Protein AF-A0A1B7MMF0-F1 (afdb_monomer)

pLDDT: mean 87.64, std 9.45, range [53.72, 97.94]

Sequence (79 aa):
IFHAFGHQWPCQIVYHPRKCVGFGLSDGEGCEHFCSAIKPLIPSLRVSGYNQRIFVIDEQVRHLDNKSIPAFGHWLWRR

Mean predicted aligned error: 6.04 Å

Foldseek 3Di:
DVCCVVDDPVSCVVVQLVVDPPSVPDRCVVVVVVCVQCVVCVVVLVPDDPVVNVVVNVVSVVVVVVVVVVVVVVVVVVD

Organism: NCBI:txid1314800

Solvent-accessible surface area (backbone atoms only — not comparable to full-atom values): 4702 Å² total; per-resi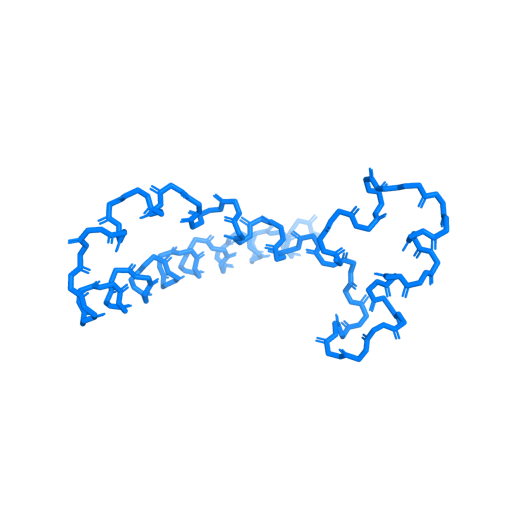due (Å²): 92,86,58,22,85,77,45,61,71,71,46,30,71,76,38,28,37,74,79,43,88,91,39,80,83,34,85,52,60,71,55,51,54,49,53,60,72,52,52,80,48,50,75,66,42,72,79,44,55,72,69,58,38,53,51,54,52,52,51,52,51,53,54,51,50,67,55,46,55,59,53,49,53,55,56,66,62,75,107

InterPro domains:
  IPR040521 Kyakuja-Dileera-Zisupton transposase [PF18758] (2-65)

Secondary structure (DSSP, 8-state):
-TTGGGS-HHHHHHS-GGGSTTSTT--SHHHHHHHHHHGGGHHHHHSS-HHHHHHHHHHHHHHHHHHHHHHHHHHHTT-

Structure (mmCIF, N/CA/C/O backbone):
data_AF-A0A1B7MMF0-F1
#
_entry.id   AF-A0A1B7MMF0-F1
#
loop_
_atom_site.group_PDB
_atom_site.id
_atom_site.type_symbol
_atom_si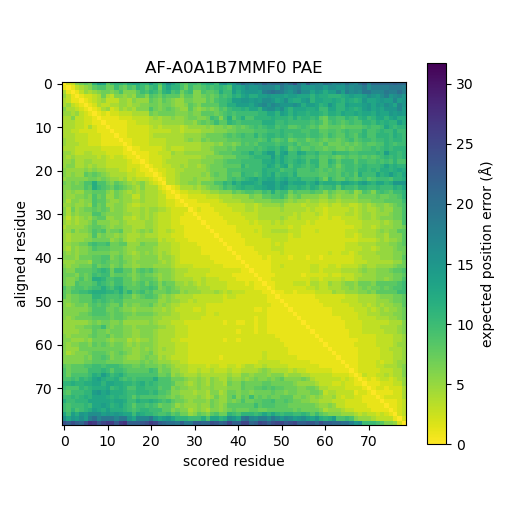te.label_atom_id
_atom_site.label_alt_id
_atom_site.label_comp_id
_atom_site.label_asym_id
_atom_site.label_entity_id
_atom_site.label_seq_id
_atom_site.pdbx_PDB_ins_code
_atom_site.Cartn_x
_atom_site.Car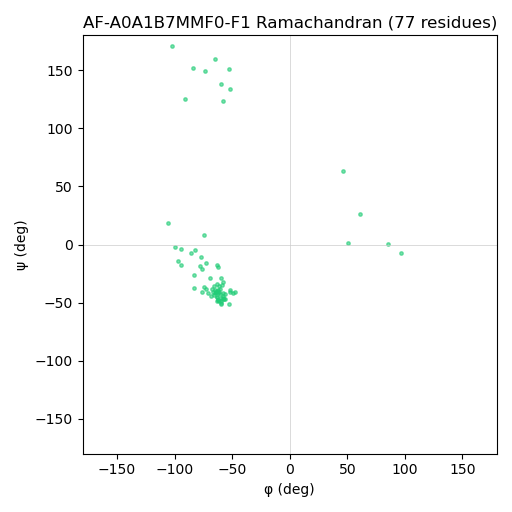tn_y
_atom_site.Cartn_z
_atom_site.occupancy
_atom_site.B_iso_or_equiv
_atom_site.auth_seq_id
_atom_site.auth_comp_id
_atom_site.auth_asym_id
_atom_site.auth_atom_id
_atom_site.pdbx_PDB_model_num
ATOM 1 N N . ILE A 1 1 ? 4.128 -14.011 -0.414 1.00 58.66 1 ILE A N 1
ATOM 2 C CA . ILE A 1 1 ? 4.580 -13.387 -1.684 1.00 58.66 1 ILE A CA 1
ATOM 3 C C . ILE A 1 1 ? 5.428 -12.165 -1.363 1.00 58.66 1 ILE A C 1
ATOM 5 O O . ILE A 1 1 ? 6.570 -12.143 -1.795 1.00 58.66 1 ILE A O 1
ATOM 9 N N . PHE A 1 2 ? 4.952 -11.247 -0.507 1.00 60.12 2 PHE A N 1
ATOM 10 C CA . PHE A 1 2 ? 5.847 -10.335 0.225 1.00 60.12 2 PHE A CA 1
ATOM 11 C C . PHE A 1 2 ? 6.938 -11.132 0.926 1.00 60.12 2 PHE A C 1
ATOM 13 O O . PHE A 1 2 ? 6.629 -12.170 1.521 1.00 60.12 2 PHE A O 1
ATOM 20 N N . HIS A 1 3 ? 8.181 -10.678 0.813 1.00 66.19 3 HIS A N 1
ATOM 21 C CA . HIS A 1 3 ? 9.359 -11.379 1.310 1.00 66.19 3 HIS A CA 1
ATOM 22 C C . HIS A 1 3 ? 9.598 -12.764 0.688 1.00 66.19 3 HIS A C 1
ATOM 24 O O . HIS A 1 3 ? 10.241 -13.597 1.323 1.00 66.19 3 HIS A O 1
ATOM 30 N N . ALA A 1 4 ? 9.136 -13.052 -0.541 1.00 68.00 4 ALA A N 1
ATOM 31 C CA . ALA A 1 4 ? 9.513 -14.299 -1.226 1.00 68.00 4 ALA A CA 1
ATOM 32 C C . ALA A 1 4 ? 11.040 -14.497 -1.188 1.00 68.00 4 ALA A C 1
ATOM 34 O O . ALA A 1 4 ? 11.509 -15.577 -0.838 1.00 68.00 4 ALA A O 1
ATOM 35 N N . PHE A 1 5 ? 11.790 -13.414 -1.412 1.00 72.81 5 PHE A N 1
ATOM 36 C CA . PHE A 1 5 ? 13.251 -13.358 -1.322 1.00 72.81 5 PHE A CA 1
ATOM 37 C C . PHE A 1 5 ? 13.817 -13.398 0.110 1.00 72.81 5 PHE A C 1
ATOM 39 O O . PHE A 1 5 ? 14.992 -13.698 0.283 1.00 72.81 5 PHE A O 1
ATOM 46 N N . GLY A 1 6 ? 12.997 -13.155 1.138 1.00 75.50 6 GLY A N 1
ATOM 47 C CA . GLY A 1 6 ? 13.366 -13.302 2.552 1.00 75.50 6 GLY A CA 1
ATOM 48 C C . GLY A 1 6 ? 13.191 -14.724 3.103 1.00 75.50 6 GLY A C 1
ATOM 49 O O . GLY A 1 6 ? 13.593 -14.998 4.232 1.00 75.50 6 GLY A O 1
ATOM 50 N N . HIS A 1 7 ? 12.599 -15.638 2.326 1.00 83.06 7 HIS A N 1
ATOM 51 C CA . HIS A 1 7 ? 12.418 -17.044 2.691 1.00 83.06 7 HIS A CA 1
ATOM 52 C C . HIS A 1 7 ? 13.438 -17.967 2.004 1.00 83.06 7 HIS A C 1
ATOM 54 O O . HIS A 1 7 ? 14.178 -17.572 1.101 1.00 83.06 7 HIS A O 1
ATOM 60 N N . GLN A 1 8 ? 13.447 -19.233 2.438 1.00 88.19 8 GLN A N 1
ATOM 61 C CA . GLN A 1 8 ? 14.268 -20.304 1.872 1.00 88.19 8 GLN A CA 1
ATOM 62 C C . GLN A 1 8 ? 14.078 -20.423 0.352 1.00 88.19 8 GLN A C 1
ATOM 64 O O . GLN A 1 8 ? 12.990 -20.174 -0.171 1.00 88.19 8 GLN A O 1
ATOM 69 N N . TRP A 1 9 ? 15.120 -20.879 -0.347 1.00 88.94 9 TRP A N 1
ATOM 70 C CA . TRP A 1 9 ? 15.141 -21.003 -1.810 1.00 88.94 9 TRP A CA 1
ATOM 71 C C . TRP A 1 9 ? 13.897 -21.684 -2.430 1.00 88.94 9 TRP A C 1
ATOM 73 O O . TRP A 1 9 ? 13.376 -21.160 -3.417 1.00 88.94 9 TRP A O 1
ATOM 83 N N . PRO A 1 10 ? 13.320 -22.766 -1.858 1.00 88.62 10 PRO A N 1
ATOM 84 C CA . PRO A 1 10 ? 12.099 -23.362 -2.410 1.00 88.62 10 PRO A CA 1
ATOM 85 C C . PRO A 1 10 ? 10.907 -22.393 -2.433 1.00 88.62 10 PRO A C 1
ATOM 87 O O . PRO A 1 10 ? 10.151 -22.353 -3.405 1.00 88.62 10 PRO A O 1
ATOM 90 N N . CYS A 1 11 ? 10.763 -21.558 -1.400 1.00 85.94 11 CYS A N 1
ATOM 91 C CA . CYS A 1 11 ? 9.709 -20.549 -1.328 1.00 85.94 11 CYS A CA 1
ATOM 92 C C . CYS A 1 11 ? 9.884 -19.477 -2.409 1.00 85.94 11 CYS A C 1
ATOM 94 O O . CYS A 1 11 ? 8.891 -19.022 -2.972 1.00 85.94 11 CYS A O 1
ATOM 96 N N . GLN A 1 12 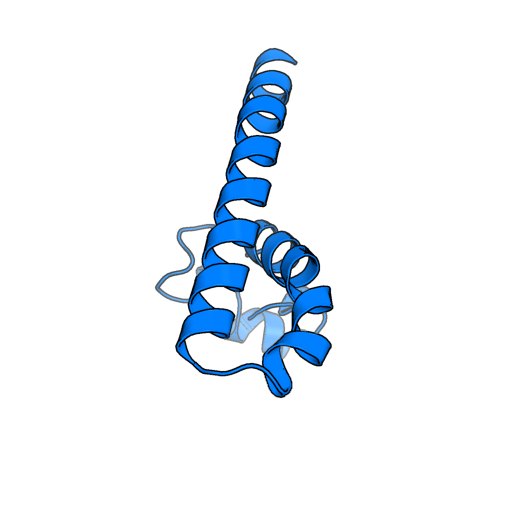? 11.127 -19.112 -2.742 1.00 85.00 12 GLN A N 1
ATOM 97 C CA . GLN A 1 12 ? 11.410 -18.166 -3.825 1.00 85.00 12 GLN A CA 1
ATOM 98 C C . GLN A 1 12 ? 10.924 -18.699 -5.170 1.00 85.00 12 GLN A C 1
ATOM 100 O O . GLN A 1 12 ? 10.366 -17.946 -5.959 1.00 85.00 12 GLN A O 1
ATOM 105 N N . ILE A 1 13 ? 11.081 -19.999 -5.433 1.00 85.75 13 ILE A N 1
ATOM 106 C CA . ILE A 1 13 ? 10.651 -20.607 -6.697 1.00 85.75 13 ILE A CA 1
ATOM 107 C C . ILE A 1 13 ? 9.134 -20.691 -6.817 1.00 85.75 13 ILE A C 1
ATOM 109 O O . ILE A 1 13 ? 8.619 -20.439 -7.911 1.00 85.75 13 ILE A O 1
ATOM 113 N N . VAL A 1 14 ? 8.452 -21.064 -5.732 1.00 86.25 14 VAL A N 1
ATOM 114 C CA . VAL A 1 14 ? 6.996 -21.274 -5.705 1.00 86.25 14 VAL A CA 1
ATOM 115 C C . VAL A 1 14 ? 6.244 -19.945 -5.674 1.00 86.25 14 VAL A C 1
ATOM 117 O O . VAL A 1 14 ? 5.259 -19.784 -6.385 1.00 86.25 14 VAL A O 1
ATOM 120 N N . TYR A 1 15 ? 6.726 -18.975 -4.896 1.00 83.81 15 TYR A N 1
ATOM 121 C CA . TYR A 1 15 ? 6.035 -17.705 -4.655 1.00 83.81 15 TYR A CA 1
ATOM 122 C C . TYR A 1 15 ? 6.663 -16.519 -5.386 1.00 83.81 15 TYR A C 1
ATOM 124 O O . TYR A 1 15 ? 6.420 -15.373 -5.003 1.00 83.81 15 TYR A O 1
ATOM 132 N N . HIS A 1 16 ? 7.469 -16.776 -6.421 1.00 82.38 16 HIS A N 1
ATOM 133 C CA . HIS A 1 16 ? 8.084 -15.718 -7.213 1.00 82.38 16 HIS A CA 1
ATOM 134 C C . HIS A 1 16 ? 6.994 -14.806 -7.811 1.00 82.38 16 HIS A C 1
ATOM 136 O O . HIS A 1 16 ? 6.171 -15.305 -8.582 1.00 82.38 16 HIS A O 1
ATOM 142 N N . PRO A 1 17 ? 7.006 -13.482 -7.565 1.00 81.31 17 PRO A N 1
ATOM 143 C CA . PRO A 1 17 ? 5.982 -12.560 -8.069 1.00 81.31 17 PRO A CA 1
ATOM 144 C C . PRO A 1 17 ? 5.740 -12.675 -9.581 1.00 81.31 17 PRO A C 1
ATOM 146 O O . PRO A 1 17 ? 4.602 -12.776 -10.018 1.00 81.31 17 PRO A O 1
ATOM 149 N N . ARG A 1 18 ? 6.801 -12.827 -10.390 1.00 80.50 18 ARG A N 1
ATOM 150 C CA . ARG A 1 18 ? 6.680 -13.048 -11.852 1.00 80.50 18 ARG A CA 1
ATOM 151 C C . ARG A 1 18 ? 5.968 -14.341 -12.283 1.00 80.50 18 ARG A C 1
ATOM 153 O O . ARG A 1 18 ? 5.592 -14.446 -13.443 1.00 80.50 18 ARG A O 1
ATOM 160 N N . LYS A 1 19 ? 5.828 -15.332 -11.401 1.00 82.12 19 LYS A N 1
ATOM 161 C CA . LYS A 1 19 ? 5.103 -16.587 -11.675 1.00 82.12 19 LYS A CA 1
ATOM 162 C C . LYS A 1 19 ? 3.668 -16.555 -11.146 1.00 82.12 19 LYS A C 1
ATOM 164 O O . LYS A 1 19 ? 2.863 -17.402 -11.519 1.00 82.12 19 LYS A O 1
ATOM 169 N N . CYS A 1 20 ? 3.353 -15.591 -10.285 1.00 83.00 20 CYS A N 1
ATOM 170 C CA . CYS A 1 20 ? 2.036 -15.428 -9.695 1.00 83.00 20 CYS A CA 1
ATOM 171 C C . CYS A 1 20 ? 1.188 -14.494 -10.565 1.00 83.00 20 CYS A C 1
ATOM 173 O O . CYS A 1 20 ? 1.561 -13.349 -10.833 1.00 83.00 20 CYS A O 1
ATOM 175 N N . VAL A 1 21 ? 0.013 -14.968 -10.979 1.00 85.00 21 VAL A N 1
ATOM 176 C CA . VAL A 1 21 ? -0.968 -14.127 -11.674 1.00 85.00 21 VAL A CA 1
ATOM 177 C C . VAL A 1 21 ? -1.367 -12.954 -10.773 1.00 85.00 21 VAL A C 1
ATOM 179 O O . VAL A 1 21 ? -1.549 -13.121 -9.569 1.00 85.00 21 VAL A O 1
ATOM 182 N N . GLY A 1 22 ? -1.483 -11.761 -11.361 1.00 82.94 22 GLY A N 1
ATOM 183 C CA . GLY A 1 22 ? -1.890 -10.538 -10.659 1.00 82.94 22 GLY A CA 1
ATOM 184 C C . GLY A 1 22 ? -0.747 -9.629 -10.191 1.00 82.94 22 GLY A C 1
ATOM 185 O O . GLY A 1 22 ? -1.020 -8.507 -9.785 1.00 82.94 22 GLY A O 1
ATOM 186 N N . PHE A 1 23 ? 0.519 -10.051 -10.301 1.00 77.38 23 PHE A N 1
ATOM 187 C CA . PHE A 1 23 ? 1.678 -9.230 -9.903 1.00 77.38 23 PHE A CA 1
ATOM 188 C C . PHE A 1 23 ? 2.302 -8.419 -11.046 1.00 77.38 23 PHE A C 1
ATOM 190 O O . PHE A 1 23 ? 3.220 -7.646 -10.804 1.00 77.38 23 PHE A O 1
ATOM 197 N N . GLY A 1 24 ? 1.821 -8.582 -12.284 1.00 78.56 24 GLY A N 1
ATOM 198 C CA . GLY A 1 24 ? 2.160 -7.716 -13.422 1.00 78.56 24 GLY A CA 1
ATOM 199 C C . GLY A 1 24 ? 3.654 -7.414 -13.568 1.00 78.56 24 GLY A C 1
ATOM 200 O O . GLY A 1 24 ? 4.044 -6.270 -13.404 1.00 78.56 24 GLY A O 1
ATOM 201 N N . LE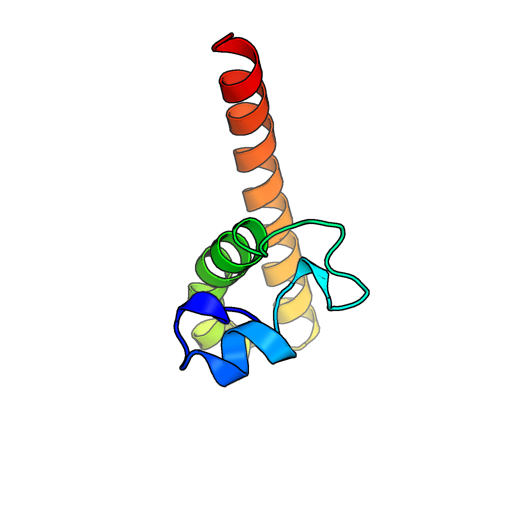U A 1 25 ? 4.493 -8.430 -13.816 1.00 79.38 25 LEU A N 1
ATOM 202 C CA . LEU A 1 25 ? 5.966 -8.341 -13.947 1.00 79.38 25 LEU A CA 1
ATOM 203 C C . LEU A 1 25 ? 6.726 -7.606 -12.816 1.00 79.38 25 LEU A C 1
ATOM 205 O O . LEU A 1 25 ? 7.955 -7.539 -12.868 1.00 79.38 25 LEU A O 1
ATOM 209 N N . SER A 1 26 ? 6.035 -7.122 -11.785 1.00 78.75 26 SER A N 1
ATOM 210 C CA . SER A 1 26 ? 6.608 -6.474 -10.616 1.00 78.75 26 SER A CA 1
ATOM 211 C C . SER A 1 26 ? 7.268 -7.517 -9.718 1.00 78.75 26 SER A C 1
ATOM 213 O O . SER A 1 26 ? 6.855 -8.677 -9.657 1.00 78.75 26 SER A O 1
ATOM 215 N N . ASP A 1 27 ? 8.312 -7.098 -9.018 1.00 79.62 27 ASP A N 1
ATOM 216 C CA . ASP A 1 27 ? 8.953 -7.833 -7.927 1.00 79.62 27 ASP A CA 1
ATOM 217 C C . ASP A 1 27 ? 8.231 -7.657 -6.581 1.00 79.62 27 ASP A C 1
ATOM 219 O O . ASP A 1 27 ? 8.571 -8.335 -5.614 1.00 79.62 27 ASP A O 1
ATOM 223 N N . GLY A 1 28 ? 7.199 -6.808 -6.524 1.00 80.44 28 GLY A N 1
ATOM 224 C CA . GLY A 1 28 ? 6.396 -6.567 -5.330 1.00 80.44 28 GLY A CA 1
ATOM 225 C C . GLY A 1 28 ? 6.961 -5.516 -4.370 1.00 80.44 28 GLY A C 1
ATOM 226 O O . GLY A 1 28 ? 6.291 -5.230 -3.377 1.00 80.44 28 GLY A O 1
ATOM 227 N N . GLU A 1 29 ? 8.108 -4.893 -4.664 1.00 83.31 29 GLU A N 1
ATOM 228 C CA . GLU A 1 29 ? 8.759 -3.910 -3.779 1.00 83.31 29 GLU A CA 1
ATOM 229 C C . GLU A 1 29 ? 7.841 -2.716 -3.468 1.00 83.31 29 GLU A C 1
ATOM 231 O O . GLU A 1 29 ? 7.668 -2.322 -2.314 1.00 83.31 29 GLU A O 1
ATOM 236 N N . GLY A 1 30 ? 7.156 -2.182 -4.485 1.00 83.12 30 GLY A N 1
ATOM 237 C CA . GLY A 1 30 ? 6.215 -1.073 -4.300 1.00 83.12 30 GLY A CA 1
ATOM 238 C C . GLY A 1 30 ? 5.091 -1.395 -3.310 1.00 83.12 30 GLY A C 1
ATOM 239 O O . GLY A 1 30 ? 4.644 -0.527 -2.561 1.00 83.12 30 GLY A O 1
ATOM 240 N N . CYS A 1 31 ? 4.670 -2.657 -3.246 1.00 84.38 31 CYS A N 1
ATOM 241 C CA . CYS A 1 31 ? 3.630 -3.069 -2.320 1.00 84.38 31 CYS A CA 1
ATOM 242 C C . CYS A 1 31 ? 4.186 -3.361 -0.909 1.00 84.38 31 CYS A C 1
ATOM 244 O O . CYS A 1 31 ? 3.496 -3.100 0.074 1.00 84.38 31 CYS A O 1
ATOM 246 N N . GLU A 1 32 ? 5.465 -3.732 -0.767 1.00 86.50 32 GLU A N 1
ATOM 247 C CA . GLU A 1 32 ? 6.153 -3.721 0.537 1.00 86.50 32 GLU A CA 1
ATOM 248 C C . GLU A 1 32 ? 6.259 -2.299 1.110 1.00 86.50 32 GLU A C 1
ATOM 250 O O . GLU A 1 32 ? 5.916 -2.078 2.277 1.00 86.50 32 GLU A O 1
ATOM 255 N N . HIS A 1 33 ? 6.640 -1.315 0.286 1.00 87.31 33 HIS A N 1
ATOM 256 C CA . HIS A 1 33 ? 6.646 0.099 0.677 1.00 87.31 33 HIS A CA 1
ATOM 257 C C . HIS A 1 33 ? 5.255 0.587 1.091 1.00 87.31 33 HIS A C 1
ATOM 259 O O . HIS A 1 33 ? 5.106 1.208 2.147 1.00 87.31 33 HIS A O 1
ATOM 265 N N . PHE A 1 34 ? 4.226 0.256 0.309 1.00 89.94 34 PHE A N 1
ATOM 266 C CA . PHE A 1 34 ? 2.842 0.589 0.635 1.00 89.94 34 PHE A CA 1
ATOM 267 C C . PHE A 1 34 ? 2.396 -0.034 1.966 1.00 89.94 34 PHE A C 1
ATOM 269 O O . PHE A 1 34 ? 1.916 0.674 2.853 1.00 89.94 34 PHE A O 1
ATOM 276 N N . CYS A 1 35 ? 2.612 -1.341 2.153 1.00 89.88 35 CYS A N 1
ATOM 277 C CA . CYS A 1 35 ? 2.288 -2.036 3.398 1.00 89.88 35 CYS A CA 1
ATOM 278 C C . CYS A 1 35 ? 3.012 -1.422 4.602 1.00 89.88 35 CYS A C 1
ATOM 280 O O . CYS A 1 35 ? 2.401 -1.244 5.657 1.00 89.88 35 CYS A O 1
ATOM 282 N N . SER A 1 36 ? 4.291 -1.069 4.451 1.00 91.44 36 SER A N 1
ATOM 283 C CA . SER A 1 36 ? 5.074 -0.392 5.487 1.00 91.44 36 SER A CA 1
ATOM 284 C C . SER A 1 36 ? 4.462 0.962 5.869 1.00 91.44 36 SER A C 1
ATOM 286 O O . SER A 1 36 ? 4.308 1.256 7.055 1.00 91.44 36 SER A O 1
ATOM 288 N N . ALA A 1 37 ? 4.016 1.746 4.883 1.00 93.19 37 ALA A N 1
ATOM 289 C CA . ALA A 1 37 ? 3.435 3.071 5.090 1.00 93.19 37 ALA A CA 1
ATOM 290 C C . ALA A 1 37 ? 2.060 3.065 5.788 1.00 93.19 37 ALA A C 1
ATOM 292 O O . ALA A 1 37 ? 1.724 4.025 6.485 1.00 93.19 37 ALA A O 1
ATOM 293 N N . ILE A 1 38 ? 1.265 2.001 5.630 1.00 94.94 38 ILE A N 1
ATOM 294 C CA . ILE A 1 38 ? -0.050 1.868 6.288 1.00 94.94 38 ILE A CA 1
ATOM 295 C C . ILE A 1 38 ? 0.010 1.096 7.615 1.00 94.94 38 ILE A C 1
ATOM 297 O O . ILE A 1 38 ? -0.905 1.201 8.433 1.00 94.94 38 ILE A O 1
ATOM 301 N N . LYS A 1 39 ? 1.088 0.341 7.874 1.00 95.31 39 LYS A N 1
ATOM 302 C CA . LYS A 1 39 ? 1.271 -0.468 9.094 1.00 95.31 39 LYS A CA 1
ATOM 303 C C . LYS A 1 39 ? 1.061 0.311 10.406 1.00 95.31 39 LYS A C 1
ATOM 305 O O . LYS A 1 39 ? 0.443 -0.261 11.310 1.00 95.31 39 LYS A O 1
ATOM 310 N N . PRO A 1 40 ? 1.488 1.584 10.547 1.00 96.19 40 PRO A N 1
ATOM 311 C CA . PRO A 1 40 ? 1.251 2.363 11.765 1.00 96.19 40 PRO A CA 1
ATOM 312 C C . PRO A 1 40 ? -0.228 2.609 12.088 1.00 96.19 40 PRO A C 1
ATOM 314 O O . PRO A 1 40 ? -0.550 2.897 13.236 1.00 96.19 40 PRO A O 1
ATOM 317 N N . LEU A 1 41 ? -1.136 2.470 11.115 1.00 96.62 41 LEU A N 1
ATOM 318 C CA . LEU A 1 41 ? -2.575 2.644 11.329 1.00 96.62 41 LEU A CA 1
ATOM 319 C C . LEU A 1 41 ? -3.228 1.432 12.008 1.00 96.62 41 LEU A C 1
ATOM 321 O O . LEU A 1 41 ? -4.317 1.541 12.565 1.00 96.62 41 LEU A O 1
ATOM 325 N N . ILE A 1 42 ? -2.587 0.259 11.983 1.00 95.62 42 ILE A N 1
ATOM 326 C CA . ILE A 1 42 ? -3.186 -0.989 12.477 1.00 95.62 42 ILE A CA 1
ATOM 327 C C . ILE A 1 42 ? -3.658 -0.879 13.941 1.00 95.62 42 ILE A C 1
ATOM 329 O O . ILE A 1 42 ? -4.790 -1.288 14.209 1.00 95.62 42 ILE A O 1
ATOM 333 N N . PRO A 1 43 ? -2.873 -0.344 14.900 1.00 97.19 43 PRO A N 1
ATOM 334 C CA . PRO A 1 43 ? -3.300 -0.279 16.297 1.00 97.19 43 PRO A CA 1
ATOM 335 C C . PRO A 1 43 ? -4.546 0.593 16.516 1.00 97.19 43 PRO A C 1
ATOM 337 O O . PRO A 1 43 ? -5.469 0.158 17.201 1.00 97.19 43 PRO A O 1
ATOM 340 N N . SER A 1 44 ? -4.611 1.783 15.908 1.00 95.69 44 SER A N 1
ATOM 341 C CA . SER A 1 44 ? -5.745 2.709 16.070 1.00 95.69 44 SER A CA 1
ATOM 342 C C . SER A 1 44 ? -6.995 2.223 15.335 1.00 95.69 44 SER A C 1
ATOM 344 O O . SER A 1 44 ? -8.113 2.305 15.848 1.00 95.69 44 SER A O 1
ATOM 346 N N . LEU A 1 45 ? -6.821 1.639 14.150 1.00 96.75 45 LEU A N 1
ATOM 347 C CA . LEU A 1 45 ? -7.937 1.164 13.344 1.00 96.75 45 LEU A CA 1
ATOM 348 C C . LEU A 1 45 ? -8.541 -0.141 13.855 1.00 96.75 45 LEU A C 1
ATOM 350 O O . LEU A 1 45 ? -9.700 -0.419 13.542 1.00 96.75 45 LEU A O 1
ATOM 354 N N . ARG A 1 46 ? -7.815 -0.934 14.655 1.00 96.38 46 ARG A N 1
ATOM 355 C CA . ARG A 1 46 ? -8.352 -2.148 15.299 1.00 96.38 46 ARG A CA 1
ATOM 356 C C . ARG A 1 46 ? -9.545 -1.862 16.208 1.00 96.38 46 ARG A C 1
ATOM 358 O O . ARG A 1 46 ? -10.457 -2.679 16.234 1.00 96.38 46 ARG A O 1
ATOM 365 N N . VAL A 1 47 ? -9.544 -0.717 16.888 1.00 96.56 47 VAL A N 1
ATOM 366 C CA . VAL A 1 47 ? -10.605 -0.295 17.821 1.00 96.56 47 VAL A CA 1
ATOM 367 C C . VAL A 1 47 ? -11.595 0.703 17.207 1.00 96.56 47 VAL A C 1
ATOM 369 O O . VAL A 1 47 ? -12.547 1.110 17.863 1.00 96.56 47 VAL A O 1
ATOM 372 N N . SER A 1 48 ? -11.381 1.103 15.950 1.00 96.12 48 SER A N 1
ATOM 373 C CA . SER A 1 48 ? -12.249 2.041 15.230 1.00 96.12 48 SER A CA 1
ATOM 374 C C . SER A 1 48 ? -13.452 1.338 14.592 1.00 96.12 48 SER A C 1
ATOM 376 O O . SER A 1 48 ? -13.366 0.175 14.192 1.00 96.12 48 SER A O 1
ATOM 378 N N . GLY A 1 49 ? -14.557 2.070 14.424 1.00 97.81 49 GLY A N 1
ATOM 379 C CA . GLY A 1 49 ? -15.725 1.594 13.680 1.00 97.81 49 GLY A CA 1
ATOM 380 C C . GLY A 1 49 ? -15.438 1.379 12.187 1.00 97.81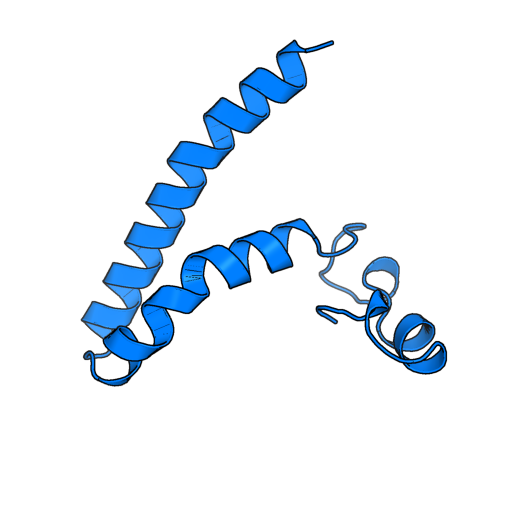 49 GLY A C 1
ATOM 381 O O . GLY A 1 49 ? -14.496 1.947 11.631 1.00 97.81 49 GLY A O 1
ATOM 382 N N . TYR A 1 50 ? -16.277 0.580 11.523 1.00 96.94 50 TYR A N 1
ATOM 383 C CA . TYR A 1 50 ? -16.113 0.194 10.112 1.00 96.94 50 TYR A CA 1
ATOM 384 C C . TYR A 1 50 ? -15.924 1.395 9.168 1.00 96.94 50 TYR A C 1
ATOM 386 O O . TYR A 1 50 ? -14.939 1.454 8.434 1.00 96.94 50 TYR A O 1
ATOM 394 N N . ASN A 1 51 ? -16.811 2.391 9.251 1.00 97.81 51 ASN A N 1
ATOM 395 C CA . ASN A 1 51 ? -16.762 3.573 8.382 1.00 97.81 51 ASN A CA 1
ATOM 396 C C . ASN A 1 51 ? -15.502 4.416 8.621 1.00 97.81 51 ASN A C 1
ATOM 398 O O . ASN A 1 51 ? -14.851 4.845 7.674 1.00 97.81 51 ASN A O 1
ATOM 402 N N . GLN A 1 52 ? -15.120 4.603 9.888 1.00 97.06 52 GLN A N 1
ATOM 403 C CA . GLN A 1 52 ? -13.911 5.344 10.248 1.00 97.06 52 GLN A CA 1
ATOM 404 C C . GLN A 1 52 ? -12.651 4.631 9.749 1.00 97.06 52 GLN A C 1
ATOM 406 O O . GLN A 1 52 ? -11.734 5.282 9.259 1.00 97.06 52 GLN A O 1
ATOM 411 N N . ARG A 1 53 ? -12.612 3.294 9.822 1.00 97.38 53 ARG A N 1
ATOM 412 C CA . ARG A 1 53 ? -11.499 2.509 9.282 1.00 97.38 53 ARG A CA 1
ATOM 413 C C . ARG A 1 53 ? -11.332 2.728 7.782 1.00 97.38 53 ARG A C 1
ATOM 415 O O . ARG A 1 53 ? -10.213 2.980 7.348 1.00 97.38 53 ARG A O 1
ATOM 422 N N . ILE A 1 54 ? -12.417 2.644 7.013 1.00 97.00 54 ILE A N 1
ATOM 423 C CA . ILE A 1 54 ? -12.371 2.862 5.561 1.00 97.00 54 ILE A CA 1
ATOM 424 C C . ILE A 1 54 ? -11.921 4.287 5.250 1.00 97.00 54 ILE A C 1
ATOM 426 O O . ILE A 1 54 ? -10.994 4.462 4.469 1.00 97.00 54 ILE A O 1
ATOM 430 N N . PHE A 1 55 ? -12.513 5.282 5.913 1.00 97.94 55 PHE A N 1
ATOM 431 C CA . PHE A 1 55 ? -12.175 6.687 5.702 1.00 97.94 55 PHE A CA 1
ATOM 432 C C . PHE A 1 55 ? -10.693 6.987 5.967 1.00 97.94 55 PHE A C 1
ATOM 434 O O . PHE A 1 55 ? -10.032 7.615 5.148 1.00 97.94 55 PHE A O 1
ATOM 441 N N . VAL A 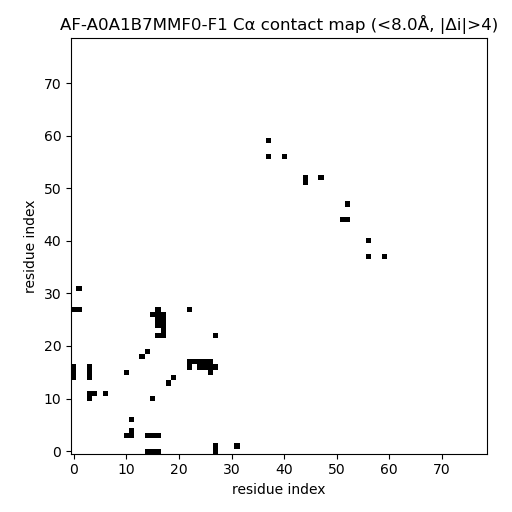1 56 ? -10.143 6.507 7.087 1.00 97.38 56 VAL A N 1
ATOM 442 C CA . VAL A 1 56 ? -8.735 6.757 7.439 1.00 97.38 56 VAL A CA 1
ATOM 443 C C . VAL A 1 56 ? -7.777 6.046 6.483 1.00 97.38 56 VAL A C 1
ATOM 445 O O . VAL A 1 56 ? -6.737 6.605 6.141 1.00 97.38 56 VAL A O 1
ATOM 448 N N . ILE A 1 57 ? -8.100 4.821 6.053 1.00 96.50 57 ILE A N 1
ATOM 449 C CA . ILE A 1 57 ? -7.289 4.115 5.053 1.00 96.50 57 ILE A CA 1
ATOM 450 C C . ILE A 1 57 ? -7.306 4.890 3.736 1.00 96.50 57 ILE A C 1
ATOM 452 O O . ILE A 1 57 ? -6.241 5.146 3.188 1.00 96.50 57 ILE A O 1
ATOM 456 N N . ASP A 1 58 ? -8.484 5.288 3.257 1.00 97.31 58 ASP A N 1
ATOM 457 C CA . ASP A 1 58 ? -8.645 6.042 2.012 1.00 97.31 58 ASP A CA 1
ATOM 458 C C . ASP A 1 58 ? -7.862 7.366 2.033 1.00 97.31 58 ASP A C 1
ATOM 460 O O . ASP A 1 58 ? -7.098 7.655 1.112 1.00 97.31 58 ASP A O 1
ATOM 464 N N . GLU A 1 59 ? -7.953 8.124 3.129 1.00 96.94 59 GLU A N 1
ATOM 465 C CA . GLU A 1 59 ? -7.184 9.359 3.302 1.00 96.94 59 GLU A CA 1
ATOM 466 C C . GLU A 1 59 ? -5.670 9.103 3.318 1.00 96.94 59 GLU A C 1
ATOM 468 O O . GLU A 1 59 ? -4.907 9.828 2.677 1.00 96.94 59 GLU A O 1
ATOM 473 N N . GLN A 1 60 ? -5.213 8.039 3.986 1.00 96.50 60 GLN A N 1
ATOM 474 C CA . GLN A 1 60 ? -3.796 7.678 3.982 1.00 96.50 60 GLN A CA 1
ATOM 475 C C . GLN A 1 60 ? -3.310 7.290 2.581 1.00 96.50 60 GLN A C 1
ATOM 477 O O . GLN A 1 60 ? -2.207 7.680 2.200 1.00 96.50 60 GLN A O 1
ATOM 482 N N . VAL A 1 61 ? -4.102 6.540 1.811 1.00 95.81 61 VAL A N 1
ATOM 483 C CA . VAL A 1 61 ? -3.760 6.183 0.424 1.00 95.81 61 VAL A CA 1
ATOM 484 C C . VAL A 1 61 ? -3.639 7.447 -0.425 1.00 95.81 61 VAL A C 1
ATOM 486 O O . VAL A 1 61 ? -2.603 7.654 -1.052 1.00 95.81 61 VAL A O 1
ATOM 489 N N . ARG A 1 62 ? -4.624 8.350 -0.354 1.00 96.44 62 ARG A N 1
ATOM 490 C CA . ARG A 1 62 ? -4.600 9.638 -1.066 1.00 96.44 62 ARG A CA 1
ATOM 491 C C . ARG A 1 62 ? -3.363 10.468 -0.720 1.00 96.44 62 ARG A C 1
ATOM 493 O O . ARG A 1 62 ? -2.732 11.054 -1.599 1.00 96.44 62 ARG A O 1
ATOM 500 N N . HIS A 1 63 ? -2.987 10.511 0.555 1.00 95.31 63 HIS A N 1
ATOM 501 C CA . HIS A 1 63 ? -1.778 11.200 1.007 1.00 95.31 63 HIS A CA 1
ATOM 502 C C . HIS A 1 63 ? -0.494 10.584 0.439 1.00 95.31 63 HIS A C 1
ATOM 504 O O . HIS A 1 63 ? 0.421 11.311 0.044 1.00 95.31 63 HIS A O 1
ATOM 510 N N . LEU A 1 64 ? -0.411 9.252 0.384 1.00 93.88 64 LEU A N 1
ATOM 511 C CA . LEU A 1 64 ? 0.727 8.547 -0.209 1.00 93.88 64 LEU A CA 1
ATOM 512 C C . LEU A 1 64 ? 0.816 8.786 -1.722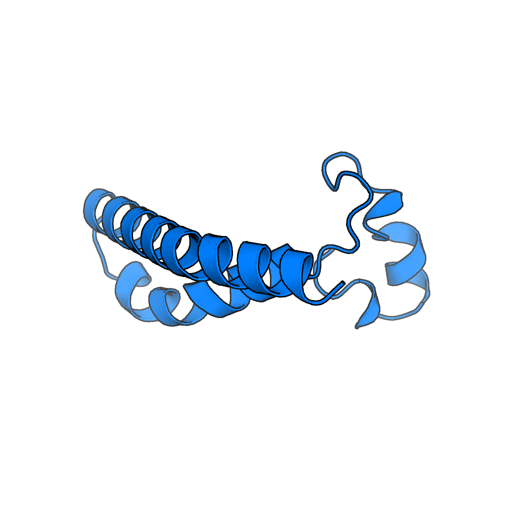 1.00 93.88 64 LEU A C 1
ATOM 514 O O . LEU A 1 64 ? 1.910 9.044 -2.227 1.00 93.88 64 LEU A O 1
ATOM 518 N N . ASP A 1 65 ? -0.313 8.793 -2.428 1.00 92.75 65 ASP A N 1
ATOM 519 C CA . ASP A 1 65 ? -0.376 9.096 -3.862 1.00 92.75 65 ASP A CA 1
ATOM 520 C C . ASP A 1 65 ? 0.099 10.526 -4.152 1.00 92.75 65 ASP A C 1
ATOM 522 O O . ASP A 1 65 ? 0.998 10.735 -4.970 1.00 92.75 65 ASP A O 1
ATOM 526 N N . ASN A 1 66 ? -0.399 11.508 -3.393 1.00 94.38 66 ASN A N 1
ATOM 527 C CA . ASN A 1 66 ? 0.010 12.910 -3.516 1.00 94.38 66 ASN A CA 1
ATOM 528 C C . ASN A 1 66 ? 1.514 13.123 -3.279 1.00 94.38 66 ASN A C 1
ATOM 530 O O . ASN A 1 66 ? 2.104 14.046 -3.840 1.00 94.38 66 ASN A O 1
ATOM 534 N N . LYS A 1 67 ? 2.152 12.280 -2.460 1.00 90.88 67 LYS A N 1
ATOM 535 C CA . LYS A 1 67 ? 3.605 12.310 -2.238 1.00 90.88 67 LYS A CA 1
ATOM 536 C C . LYS A 1 67 ? 4.394 11.570 -3.313 1.00 90.88 67 LYS A C 1
ATOM 538 O O . LYS A 1 67 ? 5.492 12.002 -3.664 1.00 90.88 67 LYS A O 1
ATOM 543 N N . SER A 1 68 ? 3.874 10.448 -3.804 1.00 88.12 68 SER A N 1
ATOM 544 C CA . SER A 1 68 ? 4.586 9.587 -4.750 1.00 88.12 68 SER A CA 1
ATOM 545 C C . SER A 1 68 ? 4.627 10.176 -6.161 1.00 88.12 68 SER A C 1
ATOM 547 O O . SER A 1 68 ? 5.666 10.088 -6.814 1.00 88.12 68 SER A O 1
ATOM 549 N N . ILE A 1 69 ? 3.560 10.849 -6.610 1.00 88.50 69 ILE A N 1
ATOM 550 C CA . ILE A 1 69 ? 3.470 11.422 -7.963 1.00 88.50 69 ILE A CA 1
ATOM 551 C C . ILE A 1 69 ? 4.577 12.462 -8.234 1.00 88.50 69 ILE A C 1
ATOM 553 O O . ILE A 1 69 ? 5.299 12.308 -9.225 1.00 88.50 69 ILE A O 1
ATOM 557 N N . PRO A 1 70 ? 4.802 13.483 -7.379 1.00 90.00 70 PRO A N 1
ATOM 558 C CA . PRO A 1 70 ? 5.893 14.434 -7.589 1.00 90.00 70 PRO A CA 1
ATOM 559 C C . PRO A 1 70 ? 7.269 13.767 -7.524 1.00 90.00 70 PRO A C 1
ATOM 561 O O . PRO A 1 70 ? 8.147 14.074 -8.330 1.00 90.00 70 PRO A O 1
ATOM 564 N N . ALA A 1 71 ? 7.461 12.827 -6.591 1.00 86.00 71 ALA A N 1
ATOM 565 C CA . ALA A 1 71 ? 8.718 12.097 -6.449 1.00 86.00 71 ALA A CA 1
ATOM 566 C C . ALA A 1 71 ? 9.049 11.286 -7.711 1.00 86.00 71 ALA A C 1
ATOM 568 O O . ALA A 1 71 ? 10.196 11.289 -8.164 1.00 86.00 71 ALA A O 1
ATOM 569 N N . PHE A 1 72 ? 8.041 10.653 -8.314 1.00 86.44 72 PHE A N 1
ATOM 570 C CA . PHE A 1 72 ? 8.176 9.936 -9.575 1.00 86.44 72 PHE A CA 1
ATOM 571 C C . PHE A 1 72 ? 8.500 10.880 -10.739 1.00 86.44 72 PHE A C 1
ATOM 573 O O . PHE A 1 72 ? 9.418 10.603 -11.511 1.00 86.44 72 PHE A O 1
ATOM 580 N N . GLY A 1 73 ? 7.829 12.034 -10.823 1.00 89.06 73 GLY A N 1
A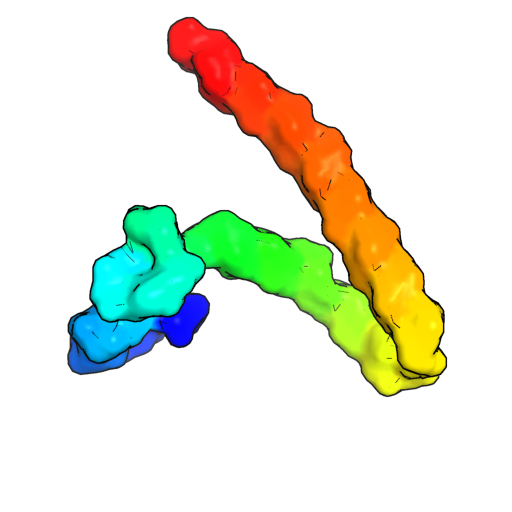TOM 581 C CA . GLY A 1 73 ? 8.145 13.071 -11.810 1.00 89.06 73 GLY A CA 1
ATOM 582 C C . GLY A 1 73 ? 9.599 13.547 -11.715 1.00 89.06 73 GLY A C 1
ATOM 583 O O . GLY A 1 73 ? 10.316 13.570 -12.714 1.00 89.06 73 GLY A O 1
ATOM 584 N N . HIS A 1 74 ? 10.079 13.833 -10.502 1.00 89.44 74 HIS A N 1
ATOM 585 C CA . HIS A 1 74 ? 11.483 14.179 -10.262 1.00 89.44 74 HIS A CA 1
ATOM 586 C C . HIS A 1 74 ? 12.457 13.047 -10.605 1.00 89.44 74 HIS A C 1
ATOM 588 O O . HIS A 1 74 ? 13.586 13.318 -11.009 1.00 89.44 74 HIS A O 1
ATOM 594 N N . TRP A 1 75 ? 12.067 11.786 -10.410 1.00 88.25 75 TRP A N 1
ATOM 595 C CA . TRP A 1 75 ? 12.893 10.638 -10.781 1.00 88.25 75 TRP A CA 1
ATOM 596 C C . TRP A 1 75 ? 13.022 10.503 -12.301 1.00 88.25 75 TRP A C 1
ATOM 598 O O . TRP A 1 75 ? 14.133 10.335 -12.798 1.00 88.25 75 TRP A O 1
ATOM 608 N N . LEU A 1 76 ? 11.921 10.659 -13.042 1.00 90.12 76 LEU A N 1
ATOM 609 C CA . LEU A 1 76 ? 11.934 10.643 -14.507 1.00 90.12 76 LEU A CA 1
ATOM 610 C C . LEU A 1 76 ? 12.792 11.769 -15.094 1.00 90.12 76 LEU A C 1
ATOM 612 O O . LEU A 1 76 ? 13.462 11.560 -16.102 1.00 90.12 76 LEU A O 1
ATOM 616 N N . TRP A 1 77 ? 12.789 12.940 -14.453 1.00 90.50 77 TRP A N 1
ATOM 617 C CA . TRP A 1 77 ? 13.542 14.114 -14.899 1.00 90.50 77 TRP A CA 1
ATOM 618 C C . TRP A 1 77 ? 15.046 14.061 -14.584 1.00 90.50 77 TRP A C 1
ATOM 620 O O . TRP A 1 77 ? 15.803 14.872 -15.098 1.00 90.50 77 TRP A O 1
ATOM 630 N N . ARG A 1 78 ? 15.517 13.103 -13.772 1.00 82.88 78 ARG A N 1
ATOM 631 C CA . ARG A 1 78 ? 16.960 12.893 -13.518 1.00 82.88 78 ARG A CA 1
ATOM 632 C C . ARG A 1 78 ? 17.709 12.228 -14.684 1.00 82.88 78 ARG A C 1
ATOM 634 O O . ARG A 1 78 ? 18.862 11.839 -14.501 1.00 82.88 78 ARG A O 1
ATOM 641 N N . ARG A 1 79 ? 17.059 12.060 -15.836 1.00 53.72 79 ARG A N 1
ATOM 642 C CA . ARG A 1 79 ? 17.655 11.534 -17.068 1.00 53.72 79 ARG A CA 1
ATOM 643 C C . ARG A 1 79 ? 18.210 12.640 -17.946 1.00 53.72 79 ARG A C 1
ATOM 645 O O . ARG A 1 79 ? 17.491 13.643 -18.131 1.00 53.72 79 ARG A O 1
#

Radius of gyration: 16.19 Å; Cα contacts (8 Å, |Δi|>4): 34; chains: 1; bounding box: 34×38×35 Å